Protein AF-A0A4Y7U1R1-F1 (afdb_monomer)

Foldseek 3Di:
DPDPPDPPVLVVLVVCCVVVVDDRDPVNVVVVVVVVVVVVVVVVVVVVVVVVVVVVVVVVVVVCVVVVLVPDCVVVDDLVVLVVVLCVQQVPPGGDPVVLVVQLPSDVVSVVSCVVDPVND

InterPro domains:
  IPR001810 F-box domain [PF12937] (75-121)
  IPR036047 F-box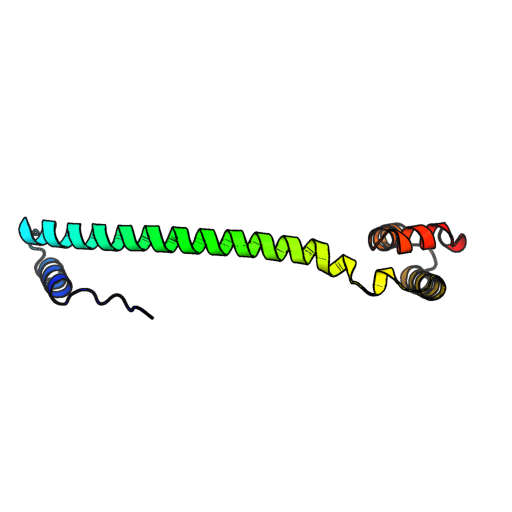-like domain superfamily [SSF81383] (72-121)

Organism: Coprinellus micaceus (NCBI:txid71717)

pLDDT: mean 87.98, std 10.9, range [34.16, 98.5]

Mean predicted aligned error: 9.51 Å

Solvent-accessible surface area (backbone atoms only — not comparable to full-atom values): 7188 Å² total; per-residue (Å²): 139,81,78,83,72,74,51,72,66,59,53,51,54,50,52,50,36,70,73,66,71,50,79,74,49,75,64,56,48,49,54,51,48,54,53,48,51,54,53,49,52,53,53,50,53,53,49,54,51,50,52,52,52,50,55,51,49,56,50,51,52,50,50,48,66,62,49,55,66,72,73,34,66,81,76,72,57,56,65,68,60,52,51,50,50,48,48,67,78,38,63,55,101,60,72,50,62,70,57,53,53,55,51,39,63,74,40,72,64,49,30,56,48,54,71,72,40,73,94,77,115

Secondary structure (DSSP, 8-state):
-------HHHHHHHHHHHHH-PPPPHHHHHHHHHHHHHHHHHHHHHHHHHHHHHHHHHHHHHHHHHHHHHT-GGGG--HHHHHHHHHHHH-SSS--HHHHHHHTTS-HHHHHHHHH-GGG-

Structure (mmCIF, N/CA/C/O backbone):
data_AF-A0A4Y7U1R1-F1
#
_entry.id   AF-A0A4Y7U1R1-F1
#
loop_
_atom_site.group_PDB
_atom_site.id
_atom_site.type_symbol
_atom_site.label_atom_id
_atom_site.label_alt_id
_atom_site.label_comp_id
_atom_site.label_asym_id
_atom_site.label_entity_id
_atom_site.label_seq_id
_atom_site.pdbx_PDB_ins_code
_atom_site.Cartn_x
_atom_site.Cartn_y
_atom_site.Cartn_z
_atom_site.occupancy
_atom_site.B_iso_or_equiv
_atom_site.auth_seq_id
_atom_site.auth_comp_id
_atom_site.auth_asym_id
_atom_site.auth_atom_id
_atom_site.pdbx_PDB_model_num
ATOM 1 N N . MET A 1 1 ? 0.781 11.366 24.147 1.00 34.16 1 MET A N 1
ATOM 2 C CA . MET A 1 1 ? 0.944 10.443 25.293 1.00 34.16 1 MET A CA 1
ATOM 3 C C . MET A 1 1 ? -0.126 10.759 26.335 1.00 34.16 1 MET A C 1
ATOM 5 O O . MET A 1 1 ? 0.177 11.326 27.372 1.00 34.16 1 MET A O 1
ATOM 9 N N . ALA A 1 2 ? -1.388 10.442 26.039 1.00 36.47 2 ALA A N 1
ATOM 10 C CA . ALA A 1 2 ? -2.460 10.478 27.029 1.00 36.47 2 ALA A CA 1
ATOM 11 C C . ALA A 1 2 ? -2.665 9.032 27.485 1.00 36.47 2 ALA A C 1
ATOM 13 O O . ALA A 1 2 ? -3.321 8.246 26.810 1.00 36.47 2 ALA A O 1
ATOM 14 N N . LEU A 1 3 ? -1.971 8.643 28.553 1.00 40.03 3 LEU A N 1
ATOM 15 C CA . LEU A 1 3 ? -2.264 7.390 29.234 1.00 40.03 3 LEU A CA 1
ATOM 16 C C . LEU A 1 3 ? -3.617 7.582 29.917 1.00 40.03 3 LEU A C 1
ATOM 18 O O . LEU A 1 3 ? -3.771 8.457 30.767 1.00 40.03 3 LEU A O 1
ATOM 22 N N . THR A 1 4 ? -4.591 6.793 29.482 1.00 51.72 4 THR A N 1
ATOM 23 C CA . THR A 1 4 ? -5.939 6.667 30.033 1.00 51.72 4 THR A CA 1
ATOM 24 C C . THR A 1 4 ? -5.849 6.303 31.512 1.00 51.72 4 THR A C 1
ATOM 26 O O . THR A 1 4 ? -5.769 5.128 31.874 1.00 51.72 4 THR A O 1
ATOM 29 N N . SER A 1 5 ? -5.814 7.308 32.384 1.00 58.50 5 SER A N 1
ATOM 30 C CA . SER A 1 5 ? -5.951 7.075 33.814 1.00 58.50 5 SER A CA 1
ATOM 31 C C . SER A 1 5 ? -7.412 6.740 34.066 1.00 58.50 5 SER A C 1
ATOM 33 O O . SER A 1 5 ? -8.267 7.623 34.108 1.00 58.50 5 SER A O 1
ATOM 35 N N . ILE A 1 6 ? -7.701 5.448 34.203 1.00 64.94 6 ILE A N 1
ATOM 36 C CA . ILE A 1 6 ? -8.937 4.981 34.825 1.00 64.94 6 ILE A CA 1
ATOM 37 C C . ILE A 1 6 ? -9.065 5.736 36.154 1.00 64.94 6 ILE A C 1
ATOM 39 O O . ILE A 1 6 ? -8.109 5.772 36.934 1.00 64.94 6 ILE A O 1
ATOM 43 N N . SER A 1 7 ? -10.203 6.401 36.376 1.00 76.44 7 SER A N 1
ATOM 44 C CA . SER A 1 7 ? -10.446 7.121 37.630 1.00 76.44 7 SER A CA 1
ATOM 45 C C . SER A 1 7 ? -10.263 6.166 38.812 1.00 76.44 7 SER A C 1
ATOM 47 O O . SER A 1 7 ? -10.719 5.020 38.759 1.00 76.44 7 SER A O 1
ATOM 49 N N . VAL A 1 8 ? -9.618 6.639 39.881 1.00 77.31 8 VAL A N 1
ATOM 50 C CA . VAL A 1 8 ? -9.411 5.874 41.123 1.00 77.31 8 VAL A CA 1
ATOM 51 C C . VAL A 1 8 ? -10.747 5.344 41.667 1.00 77.31 8 VAL A C 1
ATOM 53 O O . VAL A 1 8 ? -10.806 4.221 42.169 1.00 77.31 8 VAL A O 1
ATOM 56 N N . ASP A 1 9 ? -11.832 6.095 41.466 1.00 78.62 9 ASP A N 1
ATOM 57 C CA . ASP A 1 9 ? -13.185 5.718 41.884 1.00 78.62 9 ASP A CA 1
ATOM 58 C C . ASP A 1 9 ? -13.748 4.551 41.062 1.00 78.62 9 ASP A C 1
ATOM 60 O O . ASP A 1 9 ? -14.313 3.610 41.621 1.00 78.62 9 ASP A O 1
ATOM 64 N N . LEU A 1 10 ? -13.523 4.549 39.741 1.00 82.56 10 LEU A N 1
ATOM 65 C CA . LEU A 1 10 ? -13.936 3.443 38.870 1.00 82.56 10 LEU A CA 1
ATOM 66 C C . LEU A 1 10 ? -13.172 2.164 39.221 1.00 82.56 10 LEU A C 1
ATOM 68 O O . LEU A 1 10 ? -13.757 1.084 39.277 1.00 82.56 10 LEU A O 1
ATOM 72 N N . LEU A 1 11 ? -11.877 2.296 39.518 1.00 83.88 11 LEU A N 1
ATOM 73 C CA . LEU A 1 11 ? -11.035 1.179 39.932 1.00 83.88 11 LEU A CA 1
ATOM 74 C C . LEU A 1 11 ? -11.516 0.574 41.261 1.00 83.88 11 LEU A C 1
ATOM 76 O O . LEU A 1 11 ? -11.601 -0.644 41.389 1.00 83.88 11 LEU A O 1
ATOM 80 N N . SER A 1 12 ? -11.872 1.419 42.233 1.00 84.94 12 SER A N 1
ATOM 81 C CA . SER A 1 12 ? -12.396 0.999 43.538 1.00 84.94 12 SER A CA 1
ATOM 82 C C . SER A 1 12 ? -13.721 0.237 43.411 1.00 84.94 12 SER A C 1
ATOM 84 O O . SER A 1 12 ? -13.871 -0.852 43.975 1.00 84.94 12 SER A O 1
ATOM 86 N N . ILE A 1 13 ? -14.657 0.755 42.605 1.00 85.88 13 ILE A N 1
ATOM 87 C CA . ILE A 1 13 ? -15.952 0.111 42.340 1.00 85.88 13 ILE A CA 1
ATOM 88 C C . ILE A 1 13 ? -15.744 -1.251 41.668 1.00 85.88 13 ILE A C 1
ATOM 90 O O . ILE A 1 13 ? -16.278 -2.256 42.140 1.00 85.88 13 ILE A O 1
ATOM 94 N N . VAL A 1 14 ? -14.930 -1.314 40.611 1.00 86.25 14 VAL A N 1
ATOM 95 C CA . VAL A 1 14 ? -14.658 -2.562 39.879 1.00 86.25 14 VAL A CA 1
ATOM 96 C C . VAL A 1 14 ? -13.975 -3.596 40.778 1.00 86.25 14 VAL A C 1
ATOM 98 O O . VAL A 1 14 ? -14.411 -4.745 40.819 1.00 86.25 14 VAL A O 1
ATOM 101 N N . CYS A 1 15 ? -12.961 -3.198 41.553 1.00 86.06 15 CYS A N 1
ATOM 102 C CA . CYS A 1 15 ? -12.277 -4.083 42.497 1.00 86.06 15 CYS A CA 1
ATOM 103 C C . CYS A 1 15 ? -13.233 -4.635 43.557 1.00 86.06 15 CYS A C 1
ATOM 105 O O . CYS A 1 15 ? -13.200 -5.834 43.838 1.00 86.06 15 CYS A O 1
ATOM 107 N N . ARG A 1 16 ? -14.116 -3.801 44.123 1.00 89.44 16 ARG A N 1
ATOM 108 C CA . ARG A 1 16 ? -15.129 -4.252 45.088 1.00 89.44 16 ARG A CA 1
ATOM 109 C C . ARG A 1 16 ? -16.071 -5.278 44.459 1.00 89.44 16 ARG A C 1
ATOM 111 O O . ARG A 1 16 ? -16.281 -6.336 45.046 1.00 89.44 16 ARG A O 1
ATOM 118 N N . LEU A 1 17 ? -16.620 -4.996 43.277 1.00 87.94 17 LEU A N 1
ATOM 119 C CA . LEU A 1 17 ? -17.555 -5.903 42.597 1.00 87.94 17 LEU A CA 1
ATOM 120 C C . LEU A 1 17 ? -16.890 -7.238 42.225 1.00 87.94 17 LEU A C 1
ATOM 122 O O . LEU A 1 17 ? -17.474 -8.294 42.453 1.00 87.94 17 LEU A O 1
ATOM 126 N N . ALA A 1 18 ? -15.644 -7.204 41.743 1.00 86.88 18 ALA A N 1
ATOM 127 C CA . ALA A 1 18 ? -14.892 -8.397 41.354 1.00 86.88 18 ALA A CA 1
ATOM 128 C C . ALA A 1 18 ? -14.448 -9.265 42.546 1.00 86.88 18 ALA A C 1
ATOM 130 O O . ALA A 1 18 ? -14.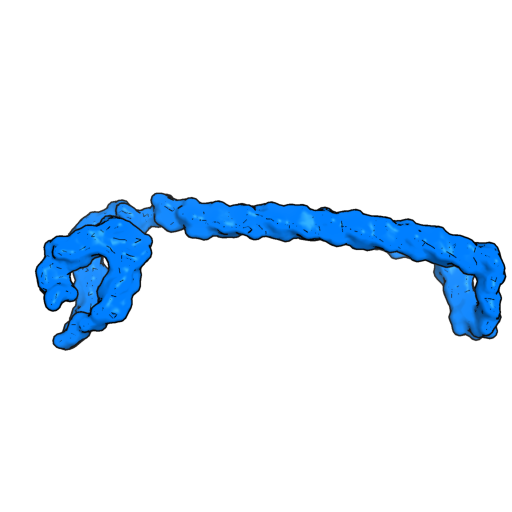385 -10.485 42.430 1.00 86.88 18 ALA A O 1
ATOM 131 N N . THR A 1 19 ? -14.134 -8.657 43.695 1.00 90.00 19 THR A N 1
ATOM 132 C CA . THR A 1 19 ? -13.671 -9.390 44.890 1.00 90.00 19 THR A CA 1
ATOM 133 C C . TH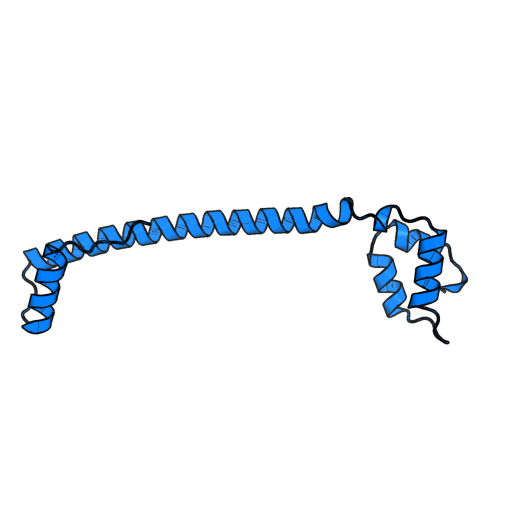R A 1 19 ? -14.814 -9.931 45.740 1.00 90.00 19 THR A C 1
ATOM 135 O O . THR A 1 19 ? -14.677 -10.990 46.347 1.00 90.00 19 THR A O 1
ATOM 138 N N . THR A 1 20 ? -15.943 -9.223 45.789 1.00 87.19 20 THR A N 1
ATOM 139 C CA . THR A 1 20 ? -17.094 -9.610 46.621 1.00 87.19 20 THR A CA 1
ATOM 140 C C . THR A 1 20 ? -18.144 -10.417 45.863 1.00 87.19 20 THR A C 1
ATOM 142 O O . THR A 1 20 ? -19.023 -10.993 46.500 1.00 87.19 20 THR A O 1
ATOM 145 N N . ASN A 1 21 ? -18.080 -10.456 44.524 1.00 85.31 21 ASN A N 1
ATOM 146 C CA . ASN A 1 21 ? -19.144 -10.970 43.651 1.00 85.31 21 ASN A CA 1
ATOM 147 C C . ASN A 1 21 ? -20.531 -10.369 43.960 1.00 85.31 21 ASN A C 1
ATOM 149 O O . ASN A 1 21 ? -21.559 -10.955 43.616 1.00 85.31 21 ASN A O 1
ATOM 153 N N . ALA A 1 22 ? -20.581 -9.212 44.628 1.00 85.75 22 ALA A N 1
ATOM 154 C CA . ALA A 1 22 ? -21.827 -8.526 44.915 1.00 85.75 22 ALA A CA 1
ATOM 155 C C . ALA A 1 22 ? -22.416 -7.955 43.614 1.00 85.75 22 ALA A C 1
ATOM 157 O O . ALA A 1 22 ? -21.660 -7.480 42.758 1.00 85.75 22 ALA A O 1
ATOM 158 N N . PRO A 1 23 ? -23.751 -7.963 43.448 1.00 84.31 23 PRO A N 1
ATOM 159 C CA . PRO A 1 23 ? -24.372 -7.285 42.321 1.00 84.31 23 PRO A CA 1
ATOM 160 C C . PRO A 1 23 ? -24.063 -5.785 42.381 1.00 84.31 23 PRO A C 1
ATOM 162 O O . PRO A 1 23 ? -24.041 -5.183 43.457 1.00 84.31 23 PRO A O 1
ATOM 165 N N . ALA A 1 24 ? -23.834 -5.180 41.214 1.00 85.81 24 ALA A N 1
ATOM 166 C CA . ALA A 1 24 ? -23.645 -3.740 41.111 1.00 85.81 24 ALA A CA 1
ATOM 167 C C . ALA A 1 24 ? -24.899 -3.008 41.599 1.00 85.81 24 ALA A C 1
ATOM 169 O O . ALA A 1 24 ? -26.017 -3.361 41.218 1.00 85.81 24 ALA A O 1
ATOM 170 N N . THR A 1 25 ? -24.713 -1.973 42.420 1.00 89.88 25 THR A N 1
ATOM 171 C CA . THR A 1 25 ? -25.820 -1.066 42.743 1.00 89.88 25 THR A CA 1
ATOM 172 C C . THR A 1 25 ? -26.221 -0.281 41.492 1.00 89.88 25 THR A C 1
ATOM 174 O O . THR A 1 25 ? -25.430 -0.149 40.555 1.00 89.88 25 THR A O 1
ATOM 177 N N . GLU A 1 26 ? -27.435 0.277 41.456 1.00 89.00 26 GLU A N 1
ATOM 178 C CA . GLU A 1 26 ? -27.865 1.098 40.313 1.00 89.00 26 GLU A CA 1
ATOM 179 C C . GLU A 1 26 ? -26.908 2.267 40.044 1.00 89.00 26 GLU A C 1
ATOM 181 O O . GLU A 1 26 ? -26.640 2.591 38.886 1.00 89.00 26 GLU A O 1
ATOM 186 N N . HIS A 1 27 ? -26.343 2.842 41.109 1.00 86.00 27 HIS A N 1
ATOM 187 C CA . HIS A 1 27 ? -25.356 3.912 41.034 1.00 86.00 27 HIS A CA 1
ATOM 188 C C . HIS A 1 27 ? -24.025 3.433 40.439 1.00 86.00 27 HIS A C 1
ATOM 190 O O . HIS A 1 27 ? -23.535 4.045 39.492 1.00 86.00 27 HIS A O 1
ATOM 196 N N . ASP A 1 28 ? -23.482 2.306 40.920 1.00 86.81 28 ASP A 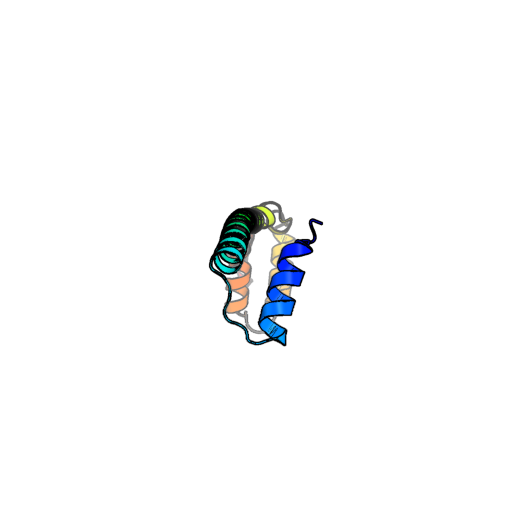N 1
ATOM 197 C CA . ASP A 1 28 ? -22.263 1.714 40.347 1.00 86.81 28 ASP A CA 1
ATOM 198 C C . ASP A 1 28 ? -22.461 1.392 38.864 1.00 86.81 28 ASP A C 1
ATOM 200 O O . ASP A 1 28 ? -21.598 1.660 38.033 1.00 86.81 28 ASP A O 1
ATOM 204 N N . ALA A 1 29 ? -23.621 0.828 38.522 1.00 88.62 29 ALA A N 1
ATOM 205 C CA . ALA A 1 29 ? -23.943 0.448 37.160 1.00 88.62 29 ALA A CA 1
ATOM 206 C C . ALA A 1 29 ? -24.093 1.676 36.246 1.00 88.62 29 ALA A C 1
ATOM 208 O O . ALA A 1 29 ? -23.673 1.622 35.093 1.00 88.62 29 ALA A O 1
ATOM 209 N N . ALA A 1 30 ? -24.666 2.781 36.737 1.00 88.25 30 ALA A N 1
ATOM 210 C CA . ALA A 1 30 ? -24.754 4.036 35.989 1.00 88.25 30 ALA A CA 1
ATOM 211 C C . ALA A 1 30 ? -23.368 4.646 35.751 1.00 88.25 30 ALA A C 1
ATOM 213 O O . ALA A 1 30 ? -23.050 4.998 34.619 1.00 88.25 30 ALA A O 1
ATOM 214 N N . PHE A 1 31 ? -22.528 4.674 36.785 1.00 86.75 31 PHE A N 1
ATOM 215 C CA . PHE A 1 31 ? -21.165 5.193 36.705 1.00 86.75 31 PHE A CA 1
ATOM 216 C C . PHE A 1 31 ? -20.278 4.375 35.752 1.00 86.75 31 PHE A C 1
ATOM 218 O O . PHE A 1 31 ? -19.548 4.929 34.932 1.00 86.75 31 PHE A O 1
ATOM 225 N N . ILE A 1 32 ? -20.375 3.041 35.805 1.00 88.75 32 ILE A N 1
ATOM 226 C CA . ILE A 1 32 ? -19.661 2.150 34.880 1.00 88.75 32 ILE A CA 1
ATOM 227 C C . ILE A 1 32 ? -20.158 2.346 33.441 1.00 88.75 32 ILE A C 1
ATOM 229 O O . ILE A 1 32 ? -19.336 2.378 32.529 1.00 88.75 32 ILE A O 1
ATOM 233 N N . ARG A 1 33 ? -21.473 2.496 33.221 1.00 91.44 33 ARG A N 1
ATOM 234 C CA . ARG A 1 33 ? -22.031 2.759 31.882 1.00 91.44 33 ARG A CA 1
ATOM 235 C C . ARG A 1 33 ? -21.523 4.071 31.300 1.00 91.44 33 ARG A C 1
ATOM 237 O O . ARG A 1 33 ? -21.031 4.057 30.185 1.00 91.44 33 ARG A O 1
ATOM 244 N N . GLU A 1 34 ? -21.543 5.156 32.068 1.00 91.31 34 GLU A N 1
ATOM 245 C CA . GLU A 1 34 ? -21.019 6.451 31.617 1.00 91.31 34 GLU A CA 1
ATOM 246 C C . GLU A 1 34 ? -19.529 6.365 31.239 1.00 91.31 34 GLU A C 1
ATOM 248 O O . GLU A 1 34 ? -19.099 6.900 30.216 1.00 91.31 34 GLU A O 1
ATOM 253 N N . ALA A 1 35 ? -18.733 5.633 32.025 1.00 90.50 35 ALA A N 1
ATOM 254 C CA . ALA A 1 35 ? -17.331 5.393 31.702 1.00 90.50 35 ALA A CA 1
ATOM 255 C C . ALA A 1 35 ? -17.153 4.558 30.419 1.00 90.50 35 ALA A C 1
ATOM 257 O O . ALA A 1 35 ? -16.263 4.857 29.620 1.00 90.50 35 ALA A O 1
ATOM 258 N N . ILE A 1 36 ? -17.987 3.532 30.211 1.00 92.25 36 ILE A N 1
ATOM 259 C CA . ILE A 1 36 ? -18.007 2.736 28.974 1.00 92.25 36 ILE A CA 1
ATOM 260 C C . ILE A 1 36 ? -18.373 3.620 27.784 1.00 92.25 36 ILE A C 1
ATOM 262 O O . ILE A 1 36 ? -17.668 3.573 26.779 1.00 92.25 36 ILE A O 1
ATOM 266 N N . ASP A 1 37 ? -19.419 4.434 27.905 1.00 94.31 37 ASP A N 1
ATOM 267 C CA . ASP A 1 37 ? -19.904 5.304 26.835 1.00 94.31 37 ASP A CA 1
ATOM 268 C C . ASP A 1 37 ? -18.801 6.279 26.416 1.00 94.31 37 ASP A C 1
ATOM 270 O O . ASP A 1 37 ? -18.408 6.297 25.249 1.00 94.31 37 ASP A O 1
ATOM 274 N N . LYS A 1 38 ? -18.173 6.961 27.379 1.00 91.69 38 LYS A N 1
ATOM 275 C CA . LYS A 1 38 ? -17.058 7.880 27.117 1.00 91.69 38 LYS A CA 1
ATOM 276 C C . LYS A 1 38 ? -15.859 7.198 26.449 1.00 91.69 38 LYS A C 1
ATOM 278 O O . LYS A 1 38 ? -15.293 7.727 25.493 1.00 91.69 38 LYS A O 1
ATOM 283 N N . LEU A 1 39 ? -15.456 6.024 26.939 1.00 91.38 39 LEU A N 1
ATOM 284 C CA . LEU A 1 39 ? -14.357 5.265 26.331 1.00 91.38 39 LEU A CA 1
ATOM 285 C C . LEU A 1 39 ? -14.729 4.749 24.936 1.00 91.38 39 LEU A C 1
ATOM 287 O O . LEU A 1 39 ? -13.865 4.652 24.064 1.00 91.38 39 LEU A O 1
ATOM 291 N N . SER A 1 40 ? -16.000 4.419 24.709 1.00 95.56 40 SER A N 1
ATOM 292 C CA . SER A 1 40 ? -16.493 3.979 23.406 1.00 95.56 40 SER A CA 1
ATOM 293 C C . SER A 1 40 ? -16.470 5.119 22.387 1.00 95.56 40 SER A C 1
ATOM 295 O O . SER A 1 40 ? -15.992 4.911 21.272 1.00 95.56 40 SER A O 1
ATOM 297 N N . GLU A 1 41 ? -16.869 6.329 22.788 1.00 95.69 41 GLU A N 1
ATOM 298 C CA . GLU A 1 41 ? -16.803 7.542 21.970 1.00 95.69 41 GLU A CA 1
ATOM 299 C C . GLU A 1 41 ? -15.357 7.861 21.577 1.00 95.69 41 GLU A C 1
ATOM 301 O O . GLU A 1 41 ? -15.056 8.018 20.393 1.00 95.69 41 GLU A O 1
ATOM 306 N N . GLU A 1 42 ? -14.434 7.859 22.545 1.00 94.88 42 GLU A N 1
ATOM 307 C CA . GLU A 1 42 ? -13.005 8.071 22.280 1.00 94.88 42 GLU A CA 1
ATOM 308 C C . GLU A 1 42 ? -12.438 6.988 21.347 1.00 94.88 42 GLU A C 1
ATOM 310 O O . GLU A 1 42 ? -11.681 7.273 20.417 1.00 94.88 42 GLU A O 1
ATOM 315 N N . SER A 1 43 ? -12.849 5.733 21.542 1.00 95.69 43 SER A N 1
ATOM 316 C CA . SER A 1 43 ? -12.448 4.616 20.687 1.00 95.69 43 SER A CA 1
ATOM 317 C C . SER A 1 43 ? -12.955 4.763 19.248 1.00 95.69 43 SER A C 1
ATOM 319 O O . SER A 1 43 ? -12.263 4.363 18.309 1.00 95.69 43 SER A O 1
ATOM 321 N N . VAL A 1 44 ? -14.154 5.314 19.046 1.00 97.75 44 VAL A N 1
ATOM 322 C CA . VAL A 1 44 ? -14.701 5.601 17.711 1.00 97.75 44 VAL A CA 1
ATOM 323 C C . VAL A 1 44 ? -13.938 6.749 17.054 1.00 97.75 44 VAL A C 1
ATOM 325 O O . VAL A 1 44 ? -13.492 6.596 15.917 1.00 97.75 44 VAL A O 1
ATOM 328 N N . GLU A 1 45 ? -13.709 7.845 17.775 1.00 97.06 45 GLU A N 1
ATOM 329 C CA . GLU A 1 45 ? -12.976 9.009 17.265 1.00 97.06 45 GLU A CA 1
ATOM 330 C C . GLU A 1 45 ? -11.556 8.632 16.818 1.00 97.06 45 GLU A C 1
ATOM 332 O O . GLU A 1 45 ? -11.146 8.912 15.690 1.00 97.06 45 GLU A O 1
ATOM 337 N N . LEU A 1 46 ? -10.820 7.893 17.653 1.00 97.25 46 LEU A N 1
ATOM 338 C CA . LEU A 1 46 ? -9.473 7.432 17.308 1.00 97.25 46 LEU A CA 1
ATOM 339 C C . LEU A 1 46 ? -9.463 6.523 16.072 1.00 97.25 46 LEU A C 1
ATOM 341 O O . LEU A 1 46 ? -8.543 6.598 15.254 1.00 97.25 46 LEU A O 1
ATOM 345 N N . ARG A 1 47 ? -10.489 5.680 15.890 1.00 98.00 47 ARG A N 1
ATOM 346 C CA . ARG A 1 47 ? -10.613 4.852 14.680 1.00 98.00 47 ARG A CA 1
ATOM 347 C C . ARG A 1 47 ? -10.852 5.696 13.430 1.00 98.00 47 ARG A C 1
ATOM 349 O O . ARG A 1 47 ? -10.251 5.404 12.398 1.00 98.00 47 ARG A O 1
ATOM 356 N N . LEU A 1 48 ? -11.671 6.744 13.514 1.00 97.88 48 LEU A N 1
ATOM 357 C CA . LEU A 1 48 ? -11.904 7.665 12.395 1.00 97.88 48 LEU A CA 1
ATOM 358 C C . LEU A 1 48 ? -10.625 8.416 12.005 1.00 97.88 48 LEU A C 1
ATOM 360 O O . LEU A 1 48 ? -10.313 8.558 10.817 1.00 97.88 48 LEU A O 1
ATOM 364 N N . GLN A 1 49 ? -9.840 8.843 12.994 1.00 98.00 49 GLN A N 1
ATOM 365 C CA . GLN A 1 49 ? -8.547 9.484 12.758 1.00 98.00 49 GLN A CA 1
ATOM 366 C C . GLN A 1 49 ? -7.556 8.529 12.084 1.00 98.00 49 GLN A C 1
ATOM 368 O O . GLN A 1 49 ? -6.922 8.905 11.094 1.00 98.00 49 GLN A O 1
ATOM 373 N N . LEU A 1 50 ? -7.466 7.280 12.556 1.00 98.00 50 LEU A N 1
ATOM 374 C CA . LEU A 1 50 ? -6.638 6.250 11.921 1.00 98.00 50 LEU A CA 1
ATOM 375 C C . LEU A 1 50 ? -7.049 6.009 10.468 1.00 98.00 50 LEU A C 1
ATOM 377 O O . LEU A 1 50 ? -6.192 6.014 9.589 1.00 98.00 50 LEU A O 1
ATOM 381 N N . GLN A 1 51 ? -8.348 5.870 10.202 1.00 98.25 51 GLN A N 1
ATOM 382 C CA . GLN A 1 51 ? -8.859 5.680 8.845 1.00 98.25 51 GLN A CA 1
ATOM 383 C C . GLN A 1 51 ? -8.521 6.870 7.934 1.00 98.25 51 GLN A C 1
ATOM 385 O O . GLN A 1 51 ? -8.155 6.694 6.773 1.00 98.25 51 GLN A O 1
ATOM 390 N N . THR A 1 52 ? -8.605 8.092 8.456 1.00 98.31 52 THR A N 1
ATOM 391 C CA . THR A 1 52 ? -8.260 9.307 7.705 1.00 98.31 52 THR A CA 1
ATOM 392 C C . THR A 1 52 ? -6.778 9.337 7.333 1.00 98.31 52 THR A C 1
ATOM 394 O O . THR A 1 52 ? -6.427 9.648 6.191 1.00 98.31 52 THR A O 1
ATOM 397 N N . ILE A 1 53 ? -5.900 8.997 8.280 1.00 98.25 53 ILE A N 1
ATOM 398 C CA . ILE A 1 53 ? -4.452 8.925 8.047 1.00 98.25 53 ILE A CA 1
ATOM 399 C C . ILE A 1 53 ? -4.130 7.832 7.028 1.00 98.25 53 ILE A C 1
ATOM 401 O O . ILE A 1 53 ? -3.362 8.078 6.098 1.00 98.25 53 ILE A O 1
ATOM 405 N N . ASP A 1 54 ? -4.744 6.661 7.170 1.00 98.50 54 ASP A N 1
ATOM 406 C CA . ASP A 1 54 ? -4.545 5.524 6.277 1.00 98.50 54 ASP A CA 1
ATOM 407 C C . ASP A 1 54 ? -4.935 5.865 4.831 1.00 98.50 54 ASP A C 1
ATOM 409 O O . ASP A 1 54 ? -4.139 5.682 3.907 1.00 98.50 54 ASP A O 1
ATOM 413 N N . ASN A 1 55 ? -6.097 6.489 4.624 1.00 98.31 55 ASN A N 1
ATOM 414 C CA . ASN A 1 55 ? -6.524 6.962 3.304 1.00 98.31 55 ASN A CA 1
ATOM 415 C C . ASN A 1 55 ? -5.509 7.931 2.677 1.00 98.31 55 ASN A C 1
ATOM 417 O O . ASN A 1 55 ? -5.198 7.842 1.485 1.00 98.31 55 ASN A O 1
ATOM 421 N N . ARG A 1 56 ? -4.965 8.847 3.484 1.00 98.31 56 ARG A N 1
ATOM 422 C CA . ARG A 1 56 ? -3.985 9.837 3.026 1.00 98.31 56 ARG A CA 1
ATOM 423 C C . ARG A 1 56 ? -2.634 9.203 2.694 1.00 98.31 56 ARG A C 1
ATOM 425 O O . ARG A 1 56 ? -2.002 9.611 1.721 1.00 98.31 56 ARG A O 1
ATOM 432 N N . LEU A 1 57 ? -2.203 8.190 3.448 1.00 98.31 57 LEU A N 1
ATOM 433 C CA . LEU A 1 57 ? -1.011 7.405 3.114 1.00 98.31 57 LEU A CA 1
ATOM 434 C C . LEU A 1 57 ? -1.186 6.686 1.775 1.00 98.31 57 LEU A C 1
ATOM 436 O O . LEU A 1 57 ? -0.339 6.842 0.895 1.00 98.31 57 LEU A O 1
ATOM 440 N N . HIS A 1 58 ? -2.315 6.008 1.568 1.00 98.25 58 HIS A N 1
ATOM 441 C CA . HIS A 1 58 ? -2.619 5.336 0.303 1.00 98.25 58 HIS A CA 1
ATOM 442 C C . HIS A 1 58 ? -2.622 6.298 -0.897 1.00 98.25 58 HIS A C 1
ATOM 444 O O . HIS A 1 58 ? -2.197 5.941 -2.001 1.00 98.25 58 HIS A O 1
ATOM 450 N N . GLU A 1 59 ? -3.107 7.528 -0.723 1.00 98.12 59 GLU A N 1
ATOM 451 C CA . GLU A 1 59 ? -3.042 8.558 -1.761 1.00 98.12 59 GLU A CA 1
ATOM 452 C C . GLU A 1 59 ? -1.596 8.969 -2.074 1.00 98.12 59 GLU A C 1
ATOM 454 O O . GLU A 1 59 ? -1.190 8.987 -3.240 1.00 98.12 59 GLU A O 1
ATOM 459 N N . ILE A 1 60 ? -0.794 9.243 -1.044 1.00 98.00 60 ILE A N 1
ATOM 460 C CA . ILE A 1 60 ? 0.612 9.628 -1.201 1.00 98.00 60 ILE A CA 1
ATOM 461 C C . ILE A 1 60 ? 1.410 8.511 -1.876 1.00 98.00 60 ILE A C 1
ATOM 463 O O . ILE A 1 60 ? 2.149 8.772 -2.826 1.00 98.00 60 ILE A O 1
ATOM 467 N N . GLU A 1 61 ? 1.253 7.264 -1.438 1.00 98.12 61 GLU A N 1
ATOM 468 C CA . GLU A 1 61 ? 1.950 6.114 -2.017 1.00 98.12 61 GLU A CA 1
ATOM 469 C C . GLU A 1 61 ? 1.597 5.912 -3.488 1.00 98.12 61 GLU A C 1
ATOM 471 O O . GLU A 1 61 ? 2.482 5.693 -4.323 1.00 98.12 61 GLU A O 1
ATOM 476 N N . ARG A 1 62 ? 0.314 6.058 -3.832 1.00 96.88 62 ARG A N 1
ATOM 477 C CA . ARG A 1 62 ? -0.156 6.036 -5.218 1.00 96.88 62 ARG A CA 1
ATOM 478 C C . ARG A 1 62 ? 0.519 7.130 -6.039 1.00 96.88 62 ARG A C 1
ATOM 480 O O . ARG A 1 62 ? 1.069 6.836 -7.100 1.00 96.88 62 ARG A O 1
ATOM 487 N N . ASN A 1 63 ? 0.543 8.362 -5.538 1.00 97.06 63 ASN A N 1
ATOM 488 C CA . ASN A 1 63 ? 1.184 9.483 -6.221 1.00 97.06 63 ASN A CA 1
ATOM 489 C C . ASN A 1 63 ? 2.687 9.239 -6.408 1.00 97.06 63 ASN A C 1
ATOM 491 O O . ASN A 1 63 ? 3.209 9.417 -7.507 1.00 97.06 63 ASN A O 1
ATOM 495 N N . LEU A 1 64 ? 3.383 8.739 -5.385 1.00 96.19 64 LEU A N 1
ATOM 496 C CA . LEU A 1 64 ? 4.798 8.381 -5.486 1.00 96.19 64 LEU A CA 1
ATOM 497 C C . LEU A 1 64 ? 5.042 7.275 -6.514 1.00 96.19 64 LEU A C 1
ATOM 499 O O . LEU A 1 64 ? 6.003 7.366 -7.279 1.00 96.19 64 LEU A O 1
ATOM 503 N N . LYS A 1 65 ? 4.178 6.256 -6.569 1.00 94.38 65 LYS A N 1
ATOM 504 C CA . LYS A 1 65 ? 4.263 5.172 -7.557 1.00 94.38 65 LYS A CA 1
ATOM 505 C C . LYS A 1 65 ? 4.184 5.698 -8.993 1.00 94.38 65 LYS A C 1
ATOM 507 O O . LYS A 1 65 ? 4.894 5.182 -9.852 1.00 94.38 65 LYS A O 1
ATOM 512 N N . TYR A 1 66 ? 3.381 6.731 -9.252 1.00 89.94 66 TYR A N 1
ATOM 513 C CA . TYR A 1 66 ? 3.262 7.336 -10.583 1.00 89.94 66 TYR A CA 1
ATOM 514 C C . TYR A 1 66 ? 4.356 8.365 -10.888 1.00 89.94 66 TYR A C 1
ATOM 516 O O . TYR A 1 66 ? 4.896 8.371 -11.995 1.00 89.94 66 TYR A O 1
ATOM 524 N N . LEU A 1 67 ? 4.722 9.206 -9.918 1.00 93.19 67 LEU A N 1
ATOM 525 C CA . LEU A 1 67 ? 5.653 10.318 -10.123 1.00 93.19 67 LEU A CA 1
ATOM 526 C C . LEU A 1 67 ? 7.124 9.881 -10.105 1.00 93.19 67 LEU A C 1
ATOM 528 O O . LEU A 1 67 ? 7.905 10.373 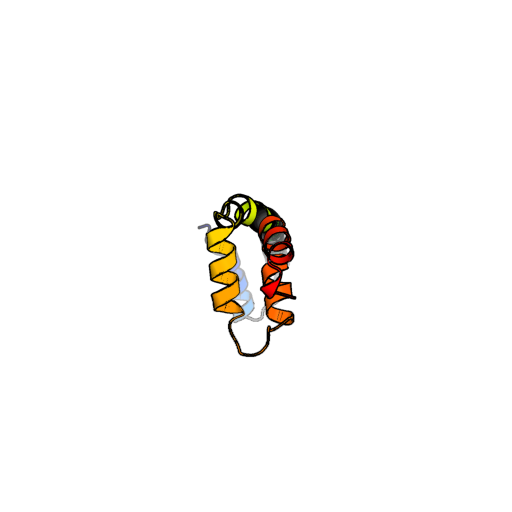-10.922 1.00 93.19 67 LEU A O 1
ATOM 532 N N . LYS A 1 68 ? 7.521 8.930 -9.241 1.00 91.88 68 LYS A N 1
ATOM 533 C CA . LYS A 1 68 ? 8.922 8.462 -9.161 1.00 91.88 68 LYS A CA 1
ATOM 534 C C . LYS A 1 68 ? 9.455 7.985 -10.519 1.00 91.88 68 LYS A C 1
ATOM 536 O O . LYS A 1 68 ? 10.537 8.423 -10.912 1.00 91.88 68 LYS A O 1
ATOM 541 N N . PRO A 1 69 ? 8.722 7.161 -11.295 1.00 88.38 69 PRO A N 1
ATOM 542 C CA . PRO A 1 69 ? 9.177 6.774 -12.622 1.00 88.38 69 PRO A CA 1
ATOM 543 C C . PRO A 1 69 ? 9.349 7.954 -13.584 1.00 88.38 69 PRO A C 1
ATOM 545 O O . PRO A 1 69 ? 10.201 7.865 -14.463 1.00 88.38 69 PRO A O 1
ATOM 548 N N . MET A 1 70 ? 8.577 9.044 -13.453 1.00 87.12 70 MET A N 1
ATOM 549 C CA . MET A 1 70 ? 8.629 10.197 -14.372 1.00 87.12 70 MET A CA 1
ATOM 550 C C . MET A 1 70 ? 9.943 10.960 -14.315 1.00 87.12 70 MET A C 1
ATOM 552 O O . MET A 1 70 ? 10.415 11.445 -15.342 1.00 87.12 70 MET A O 1
ATOM 556 N N . VAL A 1 71 ? 10.559 11.005 -13.139 1.00 89.44 71 VAL A N 1
ATOM 557 C CA . VAL A 1 71 ? 11.858 11.650 -12.932 1.00 89.44 71 VAL A CA 1
ATOM 558 C C . VAL A 1 71 ? 13.032 10.676 -13.055 1.00 89.44 71 VAL A C 1
ATOM 560 O O . VAL A 1 71 ? 14.177 11.087 -12.889 1.00 89.44 71 VAL A O 1
ATOM 563 N N . SER A 1 72 ? 12.771 9.402 -13.375 1.00 87.56 72 SER A N 1
ATOM 564 C CA . SER A 1 72 ? 13.814 8.383 -13.493 1.00 87.56 72 SER A CA 1
ATOM 565 C C . SER A 1 72 ? 14.815 8.725 -14.608 1.00 87.56 72 SER A C 1
ATOM 567 O O . SER A 1 72 ? 14.396 8.932 -15.755 1.00 87.56 72 SER A O 1
ATOM 569 N N . PRO A 1 73 ? 16.135 8.707 -14.327 1.00 85.75 73 PRO A N 1
ATOM 570 C CA . PRO A 1 73 ? 17.177 8.880 -15.340 1.00 85.75 73 PRO A CA 1
ATOM 571 C C . PRO A 1 73 ? 17.075 7.876 -16.494 1.00 85.75 73 PRO A C 1
ATOM 573 O O . PRO A 1 73 ? 17.453 8.197 -17.617 1.00 85.75 73 PRO A O 1
ATOM 576 N N . LEU A 1 74 ? 16.482 6.697 -16.250 1.00 85.00 74 LEU A N 1
ATOM 577 C CA . LEU A 1 74 ? 16.273 5.656 -17.263 1.00 85.00 74 LEU A CA 1
ATOM 578 C C . LEU A 1 74 ? 15.465 6.148 -18.473 1.00 85.00 74 LEU A C 1
ATOM 580 O O . LEU A 1 74 ? 15.612 5.596 -19.560 1.00 85.00 74 LEU A O 1
ATOM 584 N N . ARG A 1 75 ? 14.633 7.187 -18.303 1.00 84.06 75 ARG A N 1
ATOM 585 C CA . ARG A 1 75 ? 13.848 7.797 -19.391 1.00 84.06 75 ARG A CA 1
ATOM 586 C C . ARG A 1 75 ? 14.649 8.741 -20.286 1.00 84.06 75 ARG A C 1
ATOM 588 O O . ARG A 1 75 ? 14.145 9.125 -21.334 1.00 84.06 75 ARG A O 1
ATOM 595 N N . ARG A 1 76 ? 15.847 9.154 -19.863 1.00 85.62 76 ARG A N 1
ATOM 596 C CA . ARG A 1 76 ? 16.719 10.093 -20.590 1.00 85.62 76 ARG A CA 1
ATOM 597 C C . ARG A 1 76 ? 18.049 9.456 -20.986 1.00 85.62 76 ARG A C 1
ATOM 599 O O . ARG A 1 76 ? 18.993 10.174 -21.299 1.00 85.62 76 ARG A O 1
ATOM 606 N N . MET A 1 77 ? 18.151 8.128 -20.915 1.00 87.44 77 MET A N 1
ATOM 607 C CA . MET A 1 77 ? 19.377 7.460 -21.328 1.00 87.44 77 MET A CA 1
ATOM 608 C C . MET A 1 77 ? 19.550 7.543 -22.846 1.00 87.44 77 MET A C 1
ATOM 610 O O . MET A 1 77 ? 18.575 7.338 -23.572 1.00 87.44 77 MET A O 1
ATOM 614 N N . PRO A 1 78 ? 20.776 7.810 -23.318 1.00 89.75 78 PRO A N 1
ATOM 615 C CA . PRO A 1 78 ? 21.118 7.711 -24.727 1.00 89.75 78 PRO A CA 1
ATOM 616 C C . PRO A 1 78 ? 20.800 6.326 -25.301 1.00 89.75 78 PRO A C 1
ATOM 618 O O . PRO A 1 78 ? 20.922 5.301 -24.619 1.00 89.75 78 PRO A O 1
ATOM 621 N N . VAL A 1 79 ? 20.413 6.307 -26.574 1.00 87.31 79 VAL A N 1
ATOM 622 C CA . VAL A 1 79 ? 20.017 5.098 -27.312 1.00 87.31 79 VAL A CA 1
ATOM 623 C C . VAL A 1 79 ? 21.159 4.080 -27.398 1.00 87.31 79 VAL A C 1
ATOM 625 O O . VAL A 1 79 ? 20.933 2.871 -27.366 1.00 87.31 79 VAL A O 1
ATOM 628 N N . GLU A 1 80 ? 22.399 4.561 -27.428 1.00 88.94 80 GLU A N 1
ATOM 629 C CA . GLU A 1 80 ? 23.616 3.760 -27.481 1.00 88.94 80 GLU A CA 1
ATOM 630 C C . GLU A 1 80 ? 23.786 2.954 -26.192 1.00 88.94 80 GLU A C 1
ATOM 632 O O . GLU A 1 80 ? 24.088 1.762 -26.240 1.00 88.94 80 GLU A O 1
ATOM 637 N N . LEU A 1 81 ? 23.533 3.576 -25.035 1.00 90.69 81 LEU A N 1
ATOM 638 C CA . LEU A 1 81 ? 23.597 2.892 -23.742 1.00 90.69 81 LEU A CA 1
ATOM 639 C C . LEU A 1 81 ? 22.460 1.880 -23.594 1.00 90.69 81 LEU A C 1
ATOM 641 O O . LEU A 1 81 ? 22.682 0.776 -23.101 1.00 90.69 81 LEU A O 1
ATOM 645 N N . LEU A 1 82 ? 21.258 2.220 -24.067 1.00 91.00 82 LEU A N 1
ATOM 646 C CA . LEU A 1 82 ? 20.125 1.291 -24.087 1.00 91.00 82 LEU A CA 1
ATOM 647 C C . LEU A 1 82 ? 20.412 0.060 -24.951 1.00 91.00 82 LEU A C 1
ATOM 649 O O . LEU A 1 82 ? 20.154 -1.061 -24.521 1.00 91.00 82 LEU A O 1
ATOM 653 N N . SER A 1 83 ? 21.018 0.259 -26.121 1.00 87.38 83 SER A N 1
ATOM 654 C CA . SER A 1 83 ? 21.399 -0.830 -27.026 1.00 87.38 83 SER A CA 1
ATOM 655 C C . SER A 1 83 ? 22.438 -1.762 -26.392 1.00 87.38 83 SER A C 1
ATOM 657 O O . SER A 1 83 ? 22.308 -2.981 -26.494 1.00 87.38 83 SER A O 1
ATOM 659 N N . HIS A 1 84 ? 23.420 -1.214 -25.664 1.00 89.94 84 HIS A N 1
ATOM 660 C CA . HIS A 1 84 ? 24.383 -2.020 -24.902 1.00 89.94 84 HIS A CA 1
ATOM 661 C C . HIS A 1 84 ? 23.714 -2.819 -23.779 1.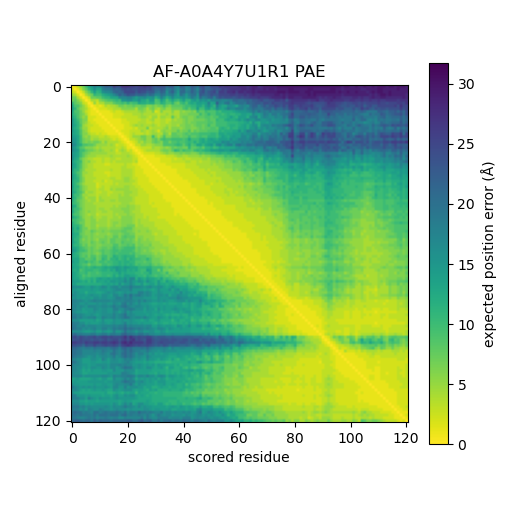00 89.94 84 HIS A C 1
ATOM 663 O O . HIS A 1 84 ? 24.028 -3.993 -23.594 1.00 89.94 84 HIS A O 1
ATOM 669 N N . ILE A 1 85 ? 22.769 -2.216 -23.052 1.00 90.12 85 ILE A N 1
ATOM 670 C CA . ILE A 1 85 ? 21.997 -2.914 -22.015 1.00 90.12 85 ILE A CA 1
ATOM 671 C C . ILE A 1 85 ? 21.201 -4.064 -22.631 1.00 90.12 85 ILE A C 1
ATOM 673 O O . ILE A 1 85 ? 21.214 -5.166 -22.088 1.00 90.12 85 ILE A O 1
ATOM 677 N N . PHE A 1 86 ? 20.544 -3.843 -23.770 1.00 92.00 86 PHE A N 1
ATOM 678 C CA . PHE A 1 86 ? 19.817 -4.899 -24.472 1.00 92.00 86 PHE A CA 1
ATOM 679 C C . PHE A 1 86 ? 20.752 -6.024 -24.904 1.00 92.00 86 PHE A C 1
ATOM 681 O O . PHE A 1 86 ? 20.455 -7.180 -24.627 1.00 92.00 86 PHE A O 1
ATOM 688 N N . GLY A 1 87 ? 21.910 -5.697 -25.482 1.00 88.56 87 GLY A N 1
ATOM 689 C CA . GLY A 1 87 ? 22.929 -6.686 -25.834 1.00 88.56 87 GLY A CA 1
ATOM 690 C C . GLY A 1 87 ? 23.436 -7.482 -24.629 1.00 88.56 87 GLY A C 1
ATOM 691 O O . GLY A 1 87 ? 23.629 -8.685 -24.736 1.00 88.56 87 GLY A O 1
ATOM 692 N N . TYR A 1 88 ? 23.592 -6.851 -23.464 1.00 88.75 88 TYR A N 1
ATOM 693 C CA . TYR A 1 88 ? 24.021 -7.541 -22.246 1.00 88.75 88 TYR A CA 1
ATOM 694 C C . TYR A 1 88 ? 22.930 -8.450 -21.663 1.00 88.75 88 TYR A C 1
ATOM 696 O O . TYR A 1 88 ? 23.198 -9.589 -21.291 1.00 88.75 88 TYR A O 1
ATOM 704 N N . VAL A 1 89 ? 21.689 -7.962 -21.593 1.00 88.88 89 VAL A N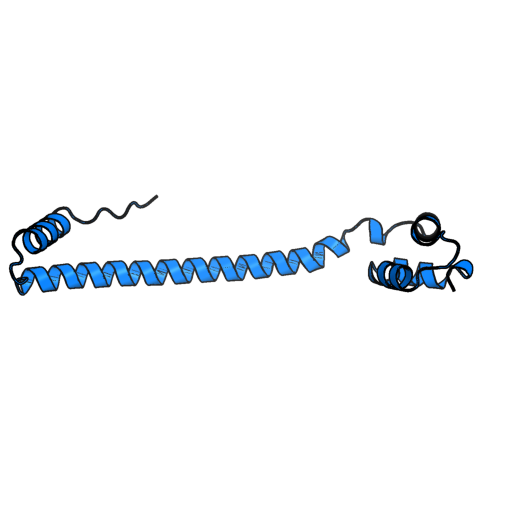 1
ATOM 705 C CA . VAL A 1 89 ? 20.557 -8.695 -21.002 1.00 88.88 89 VAL A CA 1
ATOM 706 C C . VAL A 1 89 ? 20.071 -9.822 -21.918 1.00 88.88 89 VAL A C 1
ATOM 708 O O . VAL A 1 89 ? 19.619 -10.855 -21.431 1.00 88.88 89 VAL A O 1
ATOM 711 N N . LEU A 1 90 ? 20.156 -9.630 -23.236 1.00 89.75 90 LEU A N 1
ATOM 712 C CA . LEU A 1 90 ? 19.617 -10.544 -24.248 1.00 89.75 90 LEU A CA 1
ATOM 713 C C . LEU A 1 90 ? 20.699 -11.333 -24.998 1.00 89.75 90 LEU A C 1
ATOM 715 O O . LEU A 1 90 ? 20.352 -12.168 -25.827 1.00 89.75 90 LEU A O 1
ATOM 719 N N . GLY A 1 91 ? 21.986 -11.098 -24.714 1.00 78.12 91 GLY A N 1
ATOM 720 C CA . GLY A 1 91 ? 23.151 -11.615 -25.453 1.00 78.12 91 GLY A CA 1
ATOM 721 C C . GLY A 1 91 ? 23.418 -13.120 -25.358 1.00 78.12 91 GLY A C 1
ATOM 722 O O . GLY A 1 91 ? 24.547 -13.559 -25.565 1.00 78.12 91 GLY A O 1
ATOM 723 N N . GLY A 1 92 ? 22.406 -13.920 -25.024 1.00 78.12 92 GLY A N 1
ATOM 724 C CA . GLY A 1 92 ? 22.472 -15.373 -25.109 1.00 78.12 92 GLY A CA 1
ATOM 725 C C . GLY A 1 92 ? 22.384 -15.881 -26.557 1.00 78.12 92 GLY A C 1
ATOM 726 O O . GLY A 1 92 ? 22.038 -15.134 -27.470 1.00 78.12 92 GLY A O 1
ATOM 727 N N . PRO A 1 93 ? 22.631 -17.184 -26.791 1.00 74.62 93 PRO A N 1
ATOM 728 C CA . PRO A 1 93 ? 22.555 -17.799 -28.123 1.00 74.62 93 PRO A CA 1
ATOM 729 C C . PRO A 1 93 ? 21.154 -17.739 -28.757 1.00 74.62 93 PRO A C 1
ATOM 731 O O . PRO A 1 93 ? 20.998 -17.993 -29.949 1.00 74.62 93 PRO A O 1
ATOM 734 N N . ARG A 1 94 ? 20.125 -17.432 -27.960 1.00 80.88 94 ARG A N 1
ATOM 735 C CA . ARG A 1 94 ? 18.767 -17.121 -28.401 1.00 80.88 94 ARG A CA 1
ATOM 736 C C . ARG A 1 94 ? 18.250 -15.949 -27.584 1.00 80.88 94 ARG A C 1
ATOM 738 O O . ARG A 1 94 ? 18.434 -15.924 -26.368 1.00 80.88 94 ARG A O 1
ATOM 745 N N . ILE A 1 95 ? 17.564 -15.029 -28.250 1.00 84.44 95 ILE A N 1
ATOM 746 C CA . ILE A 1 95 ? 16.939 -13.881 -27.599 1.00 84.44 95 ILE A CA 1
ATOM 747 C C . ILE A 1 95 ? 15.768 -14.367 -26.751 1.00 84.44 95 ILE A C 1
ATOM 749 O O . ILE A 1 95 ? 14.826 -14.980 -27.260 1.00 84.44 95 ILE A O 1
ATOM 753 N N . ASP A 1 96 ? 15.815 -14.070 -25.454 1.00 88.94 96 ASP A N 1
ATOM 754 C CA . ASP A 1 96 ? 14.678 -14.269 -24.563 1.00 88.94 96 ASP A CA 1
ATOM 755 C C . ASP A 1 96 ? 13.613 -13.201 -24.846 1.00 88.94 96 ASP A C 1
ATOM 757 O O . ASP A 1 96 ? 13.682 -12.061 -24.378 1.00 88.94 96 ASP A O 1
ATOM 761 N N . GLN A 1 97 ? 12.597 -13.594 -25.611 1.00 88.56 97 GLN A N 1
ATOM 762 C CA . GLN A 1 97 ? 11.458 -12.745 -25.952 1.00 88.56 97 GLN A CA 1
ATOM 763 C C . GLN A 1 97 ? 10.709 -12.244 -24.706 1.00 88.56 97 GLN A C 1
ATOM 765 O O . GLN A 1 97 ? 10.195 -11.126 -24.700 1.00 88.56 97 GLN A O 1
ATOM 770 N N . SER A 1 98 ? 10.684 -13.016 -23.613 1.00 90.62 98 SER A N 1
ATOM 771 C CA . SER A 1 98 ? 10.046 -12.582 -22.367 1.00 90.62 98 SER A CA 1
ATOM 772 C C . SER A 1 98 ? 10.828 -11.445 -21.700 1.00 90.62 98 SER A C 1
ATOM 774 O O . SER A 1 98 ? 10.229 -10.501 -21.176 1.00 90.62 98 SER A O 1
ATOM 776 N N . ALA A 1 99 ? 12.161 -11.496 -21.758 1.00 91.25 99 ALA A N 1
ATOM 777 C CA . ALA A 1 99 ? 13.029 -10.432 -21.274 1.00 91.25 99 ALA A CA 1
ATOM 778 C C . ALA A 1 99 ? 12.927 -9.187 -22.165 1.00 91.25 99 ALA A C 1
ATOM 780 O O . ALA A 1 99 ? 12.768 -8.085 -21.639 1.00 91.25 99 ALA A O 1
ATOM 781 N N . LEU A 1 100 ? 12.911 -9.348 -23.493 1.00 92.25 100 LEU A N 1
ATOM 782 C CA . LEU A 1 100 ? 12.720 -8.240 -24.436 1.00 92.25 100 LEU A CA 1
ATOM 783 C C . LEU A 1 100 ? 11.393 -7.502 -24.187 1.00 92.25 100 LEU A C 1
ATOM 785 O O . LEU A 1 100 ? 11.371 -6.271 -24.089 1.00 92.25 100 LEU A O 1
ATOM 789 N N . VAL A 1 101 ? 10.296 -8.241 -23.987 1.00 92.81 101 VAL A N 1
ATOM 790 C CA . VAL A 1 101 ? 8.987 -7.665 -23.640 1.00 92.81 101 VAL A CA 1
ATOM 791 C C . VAL A 1 101 ? 9.047 -6.893 -22.318 1.00 92.81 101 VAL A C 1
ATOM 793 O O . VAL A 1 101 ? 8.510 -5.786 -22.241 1.00 92.81 101 VAL A O 1
ATOM 796 N N . LYS A 1 102 ? 9.727 -7.416 -21.288 1.00 93.00 102 LYS A N 1
ATOM 797 C CA . LYS A 1 102 ? 9.904 -6.714 -20.000 1.00 93.00 102 LYS A CA 1
ATOM 798 C C . LYS A 1 102 ? 10.695 -5.413 -20.160 1.00 93.00 102 LYS A C 1
ATOM 800 O O . LYS A 1 102 ? 10.304 -4.392 -19.596 1.00 93.00 102 LYS A O 1
ATOM 805 N N . LEU A 1 103 ? 11.759 -5.414 -20.962 1.00 91.62 103 LEU A N 1
ATOM 806 C CA . LEU A 1 103 ? 12.546 -4.210 -21.256 1.00 91.62 103 LEU A CA 1
ATOM 807 C C . LEU A 1 103 ? 11.691 -3.144 -21.969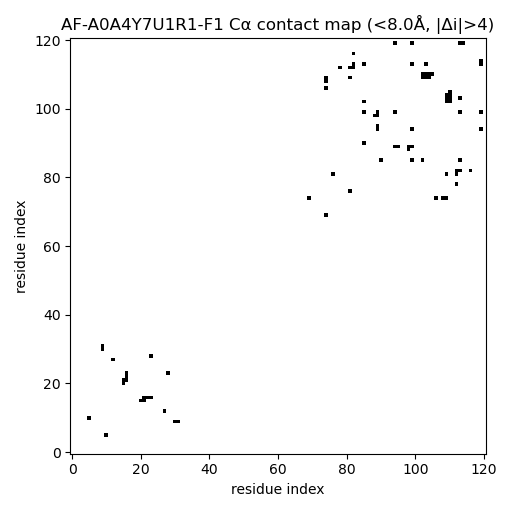 1.00 91.62 103 LEU A C 1
ATOM 809 O O . LEU A 1 103 ? 11.727 -1.968 -21.606 1.00 91.62 103 LEU A O 1
ATOM 813 N N . CYS A 1 104 ? 10.827 -3.555 -22.902 1.00 92.50 104 CYS A N 1
ATOM 814 C CA . CYS A 1 104 ? 9.898 -2.669 -23.617 1.00 92.50 104 CYS A CA 1
ATOM 815 C C . CYS A 1 104 ? 8.779 -2.068 -22.736 1.00 92.50 104 CYS A C 1
ATOM 817 O O . CYS A 1 104 ? 8.049 -1.169 -23.178 1.00 92.50 104 CYS A O 1
ATOM 819 N N . GLN A 1 105 ? 8.613 -2.555 -21.502 1.00 91.31 105 GLN A N 1
ATOM 820 C CA . GLN A 1 105 ? 7.645 -2.038 -20.529 1.00 91.31 105 GLN A CA 1
ATOM 821 C C . GLN A 1 105 ? 8.229 -0.962 -19.601 1.00 91.31 105 GLN A C 1
ATOM 823 O O . GLN A 1 105 ? 7.462 -0.296 -18.910 1.00 91.31 105 GLN A O 1
ATOM 828 N N . VAL A 1 106 ? 9.550 -0.734 -19.610 1.00 89.75 106 VAL A N 1
ATOM 829 C CA . VAL A 1 106 ? 10.198 0.264 -18.736 1.00 89.75 106 VAL A CA 1
ATOM 830 C C . VAL A 1 106 ? 9.707 1.681 -19.046 1.00 89.75 106 VAL A C 1
ATOM 832 O O . VAL A 1 106 ? 9.254 2.402 -18.155 1.00 89.75 106 VAL A O 1
ATOM 835 N N . CYS A 1 107 ? 9.781 2.098 -20.312 1.00 89.69 107 CYS A N 1
ATOM 836 C CA . CYS A 1 107 ? 9.148 3.319 -20.811 1.00 89.69 107 CYS A CA 1
ATOM 837 C C . CYS A 1 107 ? 9.043 3.299 -22.344 1.00 89.69 107 CYS A C 1
ATOM 839 O O . CYS A 1 107 ? 9.620 2.435 -23.004 1.00 89.69 107 CYS A O 1
ATOM 841 N N . LYS A 1 108 ? 8.346 4.291 -22.920 1.00 89.19 108 LYS A N 1
ATOM 842 C CA . LYS A 1 108 ? 8.235 4.454 -24.379 1.00 89.19 108 LYS A CA 1
ATOM 843 C C . LYS A 1 108 ? 9.605 4.539 -25.068 1.00 89.19 108 LYS A C 1
ATOM 845 O O . LYS A 1 108 ? 9.791 3.877 -26.076 1.00 89.19 108 LYS A O 1
ATOM 850 N N . GLY A 1 109 ? 10.567 5.263 -24.487 1.00 91.06 109 GLY A N 1
ATOM 851 C CA . GLY A 1 109 ? 11.917 5.380 -25.050 1.00 91.06 109 GLY A CA 1
ATOM 852 C C . GLY A 1 109 ? 12.621 4.028 -25.199 1.00 91.06 109 GLY A C 1
ATOM 853 O O . GLY A 1 109 ? 13.143 3.735 -26.264 1.00 91.06 109 GLY A O 1
ATOM 854 N N . TRP A 1 110 ? 12.546 3.160 -24.182 1.00 93.62 110 TRP A N 1
ATOM 855 C CA . TRP A 1 110 ? 13.143 1.817 -24.244 1.00 93.62 110 TRP A CA 1
ATOM 856 C C . TRP A 1 110 ? 12.505 0.957 -25.335 1.00 93.62 110 TRP A C 1
ATOM 858 O O . TRP A 1 110 ? 13.207 0.253 -26.054 1.00 93.62 110 TRP A O 1
ATOM 868 N N . ARG A 1 111 ? 11.179 1.036 -25.484 1.00 93.56 111 ARG A N 1
ATOM 869 C CA . ARG A 1 111 ? 10.449 0.319 -26.534 1.00 93.56 111 ARG A CA 1
ATOM 870 C C . ARG A 1 111 ? 10.826 0.808 -27.929 1.00 93.56 111 ARG A C 1
ATOM 872 O O . ARG A 1 111 ? 11.118 -0.007 -28.796 1.00 93.56 111 ARG A O 1
ATOM 879 N N . ASP A 1 112 ? 10.831 2.123 -28.128 1.00 92.88 112 ASP A N 1
ATOM 8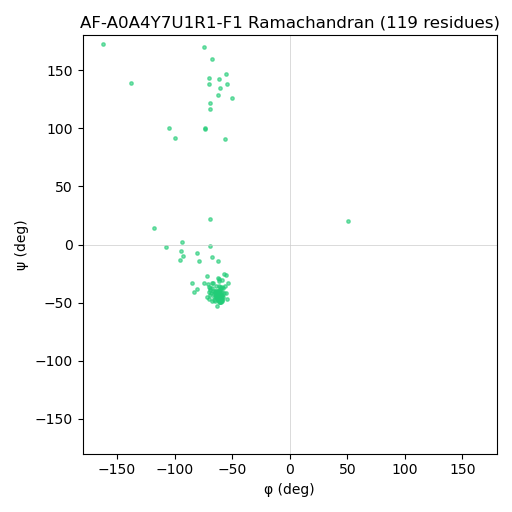80 C CA . ASP A 1 112 ? 11.177 2.731 -29.412 1.00 92.88 112 ASP A CA 1
ATOM 881 C C . ASP A 1 112 ? 12.624 2.353 -29.796 1.00 92.88 112 ASP A C 1
ATOM 883 O O . ASP A 1 112 ? 12.877 1.954 -30.932 1.00 92.88 112 ASP A O 1
ATOM 887 N N . THR A 1 113 ? 13.558 2.353 -28.832 1.00 92.38 113 THR A N 1
ATOM 888 C CA . THR A 1 113 ? 14.926 1.859 -29.045 1.00 92.38 113 THR A CA 1
ATOM 889 C C . THR A 1 113 ? 14.958 0.378 -29.410 1.00 92.38 113 THR A C 1
ATOM 891 O O . THR A 1 113 ? 15.613 0.018 -30.383 1.00 92.38 113 THR A O 1
ATOM 894 N N . ALA A 1 114 ? 14.236 -0.486 -28.694 1.00 92.50 114 ALA A N 1
ATOM 895 C CA . ALA A 1 114 ? 14.229 -1.923 -28.972 1.00 92.50 114 ALA A CA 1
ATOM 896 C C . ALA A 1 114 ? 13.718 -2.236 -30.390 1.00 92.50 114 ALA A C 1
ATOM 898 O O . ALA A 1 114 ? 14.236 -3.119 -31.066 1.00 92.50 114 ALA A O 1
ATOM 899 N N . HIS A 1 115 ? 12.735 -1.472 -30.871 1.00 91.12 115 HIS A N 1
ATOM 900 C CA . HIS A 1 115 ? 12.222 -1.595 -32.237 1.00 91.12 115 HIS A CA 1
ATOM 901 C C . HIS A 1 115 ? 13.205 -1.058 -33.291 1.00 91.12 115 HIS A C 1
ATOM 903 O O . HIS A 1 115 ? 13.182 -1.514 -34.430 1.00 91.12 115 HIS A O 1
ATOM 909 N N . SER A 1 116 ? 14.074 -0.108 -32.929 1.00 89.75 116 SER A N 1
ATOM 910 C CA . SER A 1 116 ? 15.100 0.437 -33.829 1.00 89.75 116 SER A CA 1
ATOM 911 C C . SER A 1 116 ? 16.354 -0.430 -33.967 1.00 89.75 116 SER A C 1
ATOM 913 O O . SER A 1 116 ? 17.202 -0.110 -34.794 1.00 89.75 116 SER A O 1
ATOM 915 N N . VAL A 1 117 ? 16.491 -1.500 -33.173 1.00 88.50 117 VAL A N 1
ATOM 916 C CA . VAL A 1 117 ? 17.651 -2.403 -33.198 1.00 88.50 117 VAL A CA 1
ATOM 917 C C . VAL A 1 117 ? 17.247 -3.712 -33.893 1.00 88.50 117 VAL A C 1
ATOM 919 O O . VAL A 1 117 ? 16.632 -4.569 -33.256 1.00 88.50 117 VAL A O 1
ATOM 922 N N . PRO A 1 118 ? 17.594 -3.914 -35.183 1.00 85.25 118 PRO A N 1
ATOM 923 C CA . PRO A 1 118 ? 17.160 -5.088 -35.942 1.00 85.25 118 PRO A CA 1
ATOM 924 C C . PRO A 1 118 ? 17.660 -6.411 -35.367 1.00 85.25 118 PRO A C 1
ATOM 926 O O . PRO A 1 118 ? 16.983 -7.417 -35.494 1.00 85.25 118 PRO A O 1
ATOM 929 N N . SER A 1 119 ? 18.813 -6.415 -34.692 1.00 84.56 119 SER A N 1
ATOM 930 C CA . SER A 1 119 ? 19.378 -7.625 -34.087 1.00 84.56 119 SER A CA 1
ATOM 931 C C . SER A 1 119 ? 18.585 -8.154 -32.886 1.00 84.56 119 SER A C 1
ATOM 933 O O . SER A 1 119 ? 19.017 -9.136 -32.294 1.00 84.56 119 SER A O 1
ATOM 935 N N . LEU A 1 120 ? 17.495 -7.491 -32.476 1.00 83.06 120 LEU A N 1
ATOM 936 C CA . LEU A 1 120 ? 16.624 -7.931 -31.381 1.00 83.06 120 LEU A CA 1
ATOM 937 C C . LEU A 1 120 ? 15.401 -8.749 -31.834 1.00 83.06 120 LEU A C 1
ATOM 939 O O . LEU A 1 120 ? 14.672 -9.254 -30.976 1.00 83.06 120 LEU A O 1
ATOM 943 N N . TRP A 1 121 ? 15.186 -8.884 -33.145 1.00 83.38 121 TRP A N 1
ATOM 944 C CA . TRP A 1 121 ? 14.032 -9.539 -33.772 1.00 83.38 121 TRP A CA 1
ATOM 945 C C . TRP A 1 121 ? 14.489 -10.655 -34.709 1.00 83.38 121 TRP A C 1
ATOM 947 O O . TRP A 1 121 ? 13.791 -11.692 -34.742 1.00 83.38 121 TRP A O 1
#

Radius of gyration: 32.39 Å; Cα contacts (8 Å, |Δi|>4): 44; chains: 1; bounding box: 52×29×83 Å

Sequence (121 aa):
MALTSISVDLLSIVCRLATTNAPATEHDAAFIREAIDKLSEESVELRLQLQTIDNRLHEIERNLKYLKPMVSPLRRMPVELLSHIFGYVLGGPRIDQSALVKLCQVCKGWRDTAHSVPSLW